Protein AF-A0A7X9L8X5-F1 (afdb_monomer)

Structure (mmCIF, N/CA/C/O backbone):
data_AF-A0A7X9L8X5-F1
#
_entry.id   AF-A0A7X9L8X5-F1
#
loop_
_atom_site.group_PDB
_atom_site.id
_atom_site.type_symbol
_atom_site.label_atom_id
_atom_site.label_alt_id
_atom_site.label_comp_id
_atom_site.label_asym_id
_atom_site.label_entity_id
_atom_site.label_seq_id
_atom_site.pdbx_PDB_ins_code
_atom_site.Cartn_x
_atom_site.Cartn_y
_atom_site.Cartn_z
_atom_site.occupancy
_atom_site.B_iso_or_equiv
_atom_site.auth_seq_id
_atom_site.auth_comp_id
_atom_site.auth_asym_id
_atom_site.auth_atom_id
_atom_site.pdbx_PDB_model_num
ATOM 1 N N . MET A 1 1 ? -0.613 -7.319 12.554 1.00 53.84 1 MET A N 1
ATOM 2 C CA . MET A 1 1 ? 0.683 -6.955 11.946 1.00 53.84 1 MET A CA 1
ATOM 3 C C . MET A 1 1 ? 0.417 -6.649 10.483 1.00 53.84 1 MET A C 1
ATOM 5 O O . MET A 1 1 ? -0.274 -7.438 9.850 1.00 53.84 1 MET A O 1
ATOM 9 N N . ALA A 1 2 ? 0.908 -5.507 10.001 1.00 68.19 2 ALA A N 1
ATOM 10 C CA . ALA A 1 2 ? 0.674 -4.940 8.669 1.00 68.19 2 ALA A CA 1
ATOM 11 C C . ALA A 1 2 ? 1.522 -5.635 7.578 1.00 68.19 2 ALA A C 1
ATOM 13 O O . ALA A 1 2 ? 2.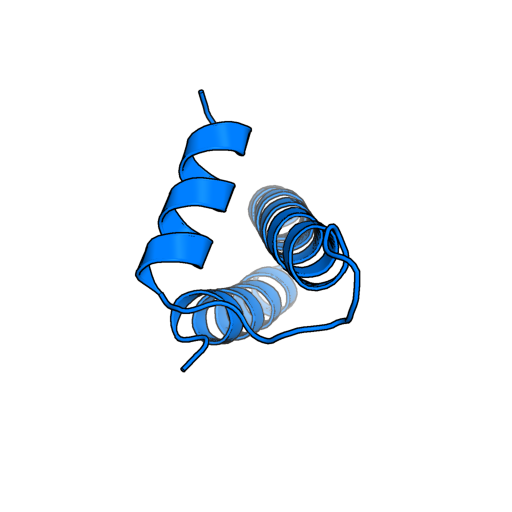404 -5.039 6.951 1.00 68.19 2 ALA A O 1
ATOM 14 N N . ALA A 1 3 ? 1.321 -6.946 7.419 1.00 85.81 3 ALA A N 1
ATOM 15 C CA . ALA A 1 3 ? 2.158 -7.798 6.577 1.00 85.81 3 ALA A CA 1
ATOM 16 C C . ALA A 1 3 ? 2.124 -7.381 5.096 1.00 85.81 3 ALA A C 1
ATOM 18 O O . ALA A 1 3 ? 3.146 -7.451 4.405 1.00 85.81 3 ALA A O 1
ATOM 19 N N .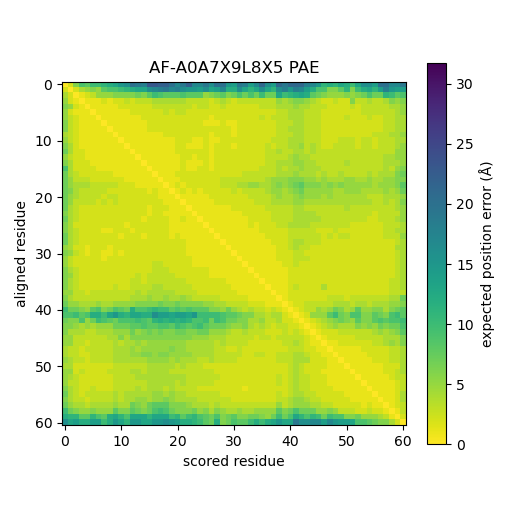 ILE A 1 4 ? 0.977 -6.904 4.601 1.00 90.75 4 ILE A N 1
ATOM 20 C CA . ILE A 1 4 ? 0.836 -6.500 3.200 1.00 90.75 4 ILE A CA 1
ATOM 21 C C . ILE A 1 4 ? 1.462 -5.130 2.978 1.00 90.75 4 ILE A C 1
ATOM 23 O O . ILE A 1 4 ? 2.190 -4.952 2.000 1.00 90.75 4 ILE A O 1
ATOM 27 N N . LYS A 1 5 ? 1.262 -4.176 3.893 1.00 89.94 5 LYS A N 1
ATOM 28 C CA . LYS A 1 5 ? 1.908 -2.860 3.808 1.00 89.94 5 LYS A CA 1
ATOM 29 C C . LYS A 1 5 ? 3.430 -2.978 3.783 1.00 89.94 5 LYS A C 1
ATOM 31 O O . LYS A 1 5 ? 4.087 -2.299 2.992 1.00 89.94 5 LYS A O 1
ATOM 36 N N . ASP A 1 6 ? 4.003 -3.854 4.602 1.00 92.50 6 ASP A N 1
ATOM 37 C CA . ASP A 1 6 ? 5.451 -4.069 4.625 1.00 92.50 6 ASP A CA 1
ATOM 38 C C . ASP A 1 6 ? 5.964 -4.728 3.343 1.00 92.50 6 ASP A C 1
ATOM 40 O O . ASP A 1 6 ? 6.976 -4.287 2.787 1.00 92.50 6 ASP A O 1
ATOM 44 N N . ARG A 1 7 ? 5.225 -5.697 2.793 1.00 93.31 7 ARG A N 1
ATOM 45 C CA . ARG A 1 7 ? 5.521 -6.256 1.469 1.00 93.31 7 ARG A CA 1
ATOM 46 C C . ARG A 1 7 ? 5.458 -5.191 0.369 1.00 93.31 7 ARG A C 1
ATOM 48 O O . ARG A 1 7 ? 6.367 -5.118 -0.454 1.00 93.31 7 ARG A O 1
ATOM 55 N N . LEU A 1 8 ? 4.445 -4.324 0.369 1.00 94.25 8 LEU A N 1
ATOM 56 C CA . LEU A 1 8 ? 4.313 -3.243 -0.614 1.00 94.25 8 LEU A CA 1
ATOM 57 C C . LEU A 1 8 ? 5.478 -2.246 -0.538 1.00 94.25 8 LEU A C 1
ATOM 59 O O . LEU A 1 8 ? 5.974 -1.804 -1.572 1.00 94.25 8 LEU A O 1
ATOM 63 N N . LYS A 1 9 ? 5.989 -1.931 0.660 1.00 94.50 9 LYS A N 1
ATOM 64 C CA . LYS A 1 9 ? 7.206 -1.106 0.799 1.00 94.50 9 LYS A CA 1
ATOM 65 C C . LYS A 1 9 ? 8.419 -1.776 0.150 1.00 94.50 9 LYS A C 1
ATOM 67 O O . LYS A 1 9 ? 9.201 -1.103 -0.521 1.00 94.50 9 LYS A O 1
ATOM 72 N N . GLN A 1 10 ? 8.579 -3.089 0.324 1.00 96.12 10 GLN A N 1
ATOM 73 C CA . GLN A 1 10 ? 9.663 -3.842 -0.314 1.00 96.12 10 GLN A CA 1
ATOM 74 C C . GLN A 1 10 ? 9.512 -3.864 -1.839 1.00 96.12 10 GLN A C 1
ATOM 76 O O . GLN A 1 10 ? 10.490 -3.632 -2.554 1.00 96.12 10 GLN A O 1
ATOM 81 N N . GLU A 1 11 ? 8.294 -4.064 -2.348 1.00 95.75 11 GLU A N 1
ATOM 82 C CA . GLU A 1 11 ? 8.030 -4.015 -3.788 1.00 95.75 11 GLU A CA 1
ATOM 83 C C . GLU A 1 11 ? 8.263 -2.620 -4.375 1.00 95.75 11 GLU A C 1
ATOM 85 O O . GLU A 1 11 ? 8.785 -2.510 -5.483 1.00 95.75 11 GLU A O 1
ATOM 90 N N . LEU A 1 12 ? 7.984 -1.547 -3.627 1.00 96.00 12 LEU A N 1
ATOM 91 C CA . LEU A 1 12 ? 8.301 -0.186 -4.058 1.00 96.00 12 LEU A CA 1
ATOM 92 C C . LEU A 1 12 ? 9.811 0.004 -4.245 1.00 96.00 12 LEU A C 1
ATOM 94 O O . LEU A 1 12 ? 10.245 0.571 -5.247 1.00 96.00 12 LEU A O 1
ATOM 98 N N . VAL A 1 13 ? 10.618 -0.490 -3.303 1.00 97.12 13 VAL A N 1
ATOM 99 C CA . VAL A 1 13 ? 12.085 -0.454 -3.415 1.00 97.12 13 VAL A CA 1
ATOM 100 C C . VAL A 1 13 ? 12.556 -1.277 -4.616 1.00 97.12 13 VAL A C 1
ATOM 102 O O . VAL A 1 13 ? 13.449 -0.836 -5.341 1.00 97.12 13 VAL A O 1
ATOM 105 N N . ALA A 1 14 ? 11.956 -2.444 -4.859 1.00 97.38 14 ALA A N 1
ATOM 106 C CA . ALA A 1 14 ? 12.275 -3.272 -6.019 1.00 97.38 14 ALA A CA 1
ATOM 107 C C . ALA A 1 14 ? 11.925 -2.570 -7.344 1.00 97.38 14 ALA A C 1
ATOM 109 O O . ALA A 1 14 ? 12.758 -2.535 -8.247 1.00 97.38 14 ALA A O 1
ATOM 110 N N . ALA A 1 15 ? 10.748 -1.944 -7.438 1.00 96.88 15 ALA A N 1
ATOM 111 C CA . ALA A 1 15 ? 10.314 -1.193 -8.616 1.00 96.88 15 ALA A CA 1
ATOM 112 C C . ALA A 1 15 ? 11.227 0.009 -8.901 1.00 96.88 15 ALA A C 1
ATOM 114 O O . ALA A 1 15 ? 11.598 0.246 -10.047 1.00 96.88 15 ALA A O 1
ATOM 115 N N . LEU A 1 16 ? 11.655 0.728 -7.856 1.00 96.88 16 LEU A N 1
ATOM 116 C CA . LEU A 1 16 ? 12.612 1.831 -7.983 1.00 96.88 16 LEU A CA 1
ATOM 117 C C . LEU A 1 16 ? 13.968 1.359 -8.518 1.00 96.88 16 LEU A C 1
ATOM 119 O O . LEU A 1 16 ? 14.519 1.998 -9.408 1.00 96.88 16 LEU A O 1
ATOM 123 N N . LYS A 1 17 ? 14.490 0.234 -8.012 1.00 97.19 17 LYS A N 1
ATOM 124 C CA . LYS A 1 17 ? 15.750 -0.358 -8.497 1.00 97.19 17 LYS A CA 1
ATOM 125 C C . LYS A 1 17 ? 15.648 -0.855 -9.939 1.00 97.19 17 LYS A C 1
ATOM 127 O O . LYS A 1 17 ? 16.626 -0.787 -10.672 1.00 97.19 17 LYS A O 1
ATOM 132 N N . ALA A 1 18 ? 14.482 -1.363 -10.328 1.00 97.25 18 ALA A N 1
ATOM 133 C CA . ALA A 1 18 ? 14.214 -1.851 -11.676 1.00 97.25 18 ALA A CA 1
ATOM 134 C C . ALA A 1 18 ? 13.844 -0.735 -12.671 1.00 97.25 18 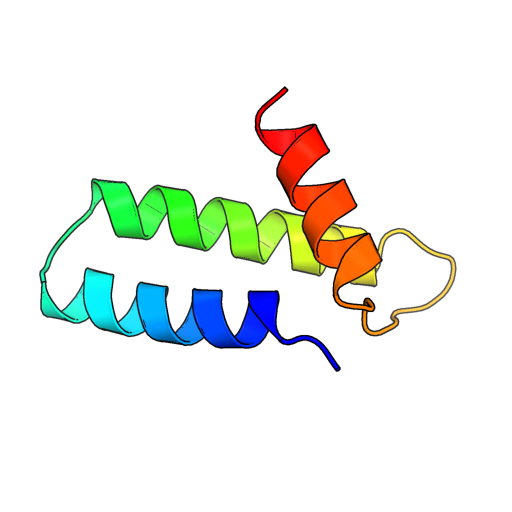ALA A C 1
ATOM 136 O O . ALA A 1 18 ? 13.671 -1.028 -13.850 1.00 97.25 18 ALA A O 1
ATOM 137 N N . HIS A 1 19 ? 13.702 0.517 -12.214 1.00 96.06 19 HIS A N 1
ATOM 138 C CA . HIS A 1 19 ? 13.149 1.626 -13.003 1.00 96.06 19 HIS A CA 1
ATOM 139 C C . HIS A 1 19 ? 11.770 1.302 -13.619 1.00 96.06 19 HIS A C 1
ATOM 141 O O . HIS A 1 19 ? 11.421 1.774 -14.700 1.00 96.06 19 HIS A O 1
ATOM 147 N N . ASP A 1 20 ? 10.976 0.493 -12.914 1.00 97.19 20 ASP A N 1
ATOM 148 C CA . ASP A 1 20 ? 9.644 0.059 -13.331 1.00 97.19 20 ASP A CA 1
ATOM 149 C C . ASP A 1 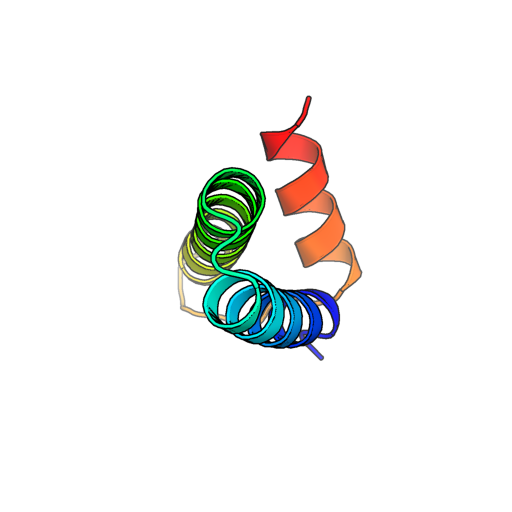20 ? 8.596 1.088 -12.883 1.00 97.19 20 ASP A C 1
ATOM 151 O O . ASP A 1 20 ? 8.059 1.045 -11.772 1.00 97.19 20 ASP A O 1
ATOM 155 N N . GLU A 1 21 ? 8.336 2.062 -13.753 1.00 94.69 21 GLU A N 1
ATOM 156 C CA . GLU A 1 21 ? 7.415 3.170 -13.488 1.00 94.69 21 GLU A CA 1
ATOM 157 C C . GLU A 1 21 ? 5.961 2.715 -13.311 1.00 94.69 21 GLU A C 1
ATOM 159 O O . GLU A 1 21 ? 5.250 3.248 -12.453 1.00 94.69 21 GLU A O 1
ATOM 164 N N . ALA A 1 22 ? 5.532 1.705 -14.074 1.00 95.00 22 ALA A N 1
ATOM 165 C CA . ALA A 1 22 ? 4.178 1.170 -13.997 1.00 95.00 22 ALA A CA 1
ATOM 166 C C . ALA A 1 22 ? 3.942 0.523 -12.627 1.00 95.00 22 ALA A C 1
ATOM 168 O O . ALA A 1 22 ? 3.033 0.926 -11.897 1.00 95.00 22 ALA A O 1
ATOM 169 N N . ARG A 1 23 ? 4.828 -0.397 -12.221 1.00 94.50 23 ARG A N 1
ATOM 170 C CA . ARG A 1 23 ? 4.747 -1.047 -10.909 1.00 94.50 23 ARG A CA 1
ATOM 171 C C . ARG A 1 23 ? 4.898 -0.041 -9.774 1.00 94.50 23 ARG A C 1
ATOM 173 O O . ARG A 1 23 ? 4.164 -0.118 -8.791 1.00 94.50 23 ARG A O 1
ATOM 180 N N . LYS A 1 24 ? 5.795 0.940 -9.907 1.00 95.50 24 LYS A N 1
ATOM 181 C CA . LYS A 1 24 ? 5.967 2.010 -8.914 1.00 95.50 24 LYS A CA 1
ATOM 182 C C . LYS A 1 24 ? 4.670 2.784 -8.679 1.00 95.50 24 LYS A C 1
ATOM 184 O O . LYS A 1 24 ? 4.335 3.052 -7.525 1.00 95.50 24 LYS A O 1
ATOM 189 N N . SER A 1 25 ? 3.964 3.158 -9.747 1.00 95.56 25 SER A N 1
ATOM 190 C CA . SER A 1 25 ? 2.696 3.887 -9.645 1.00 95.56 25 SER A CA 1
ATOM 191 C C . SER A 1 25 ? 1.645 3.060 -8.903 1.00 95.56 25 SER A C 1
ATOM 193 O O . SER A 1 25 ? 1.103 3.511 -7.893 1.00 95.56 25 SER A O 1
ATOM 195 N N . THR A 1 26 ? 1.450 1.806 -9.319 1.00 94.69 26 THR A N 1
ATOM 196 C CA . THR A 1 26 ? 0.482 0.891 -8.700 1.00 94.69 26 THR A CA 1
ATOM 197 C C . THR A 1 26 ? 0.776 0.646 -7.219 1.00 94.69 26 THR A C 1
ATOM 199 O O . THR A 1 26 ? -0.120 0.757 -6.385 1.00 94.69 26 THR A O 1
ATOM 202 N N . VAL A 1 27 ? 2.036 0.378 -6.857 1.00 95.31 27 VAL A N 1
ATOM 203 C CA . VAL A 1 27 ? 2.423 0.129 -5.457 1.00 95.31 27 VAL A CA 1
ATOM 204 C C . VAL A 1 27 ? 2.222 1.375 -4.589 1.00 95.31 27 VAL A C 1
ATOM 206 O O . VAL A 1 27 ? 1.790 1.264 -3.442 1.00 95.31 27 VAL A O 1
ATOM 209 N N . ARG A 1 28 ? 2.490 2.576 -5.118 1.00 95.38 28 ARG A N 1
ATOM 210 C CA . ARG A 1 28 ? 2.230 3.829 -4.390 1.00 95.38 28 ARG A CA 1
ATOM 211 C C . ARG A 1 28 ? 0.744 4.069 -4.162 1.00 95.38 28 ARG A C 1
ATOM 213 O O . ARG A 1 28 ? 0.388 4.495 -3.068 1.00 95.38 28 ARG A O 1
ATOM 220 N N . MET A 1 29 ? -0.101 3.781 -5.151 1.00 95.06 29 MET A N 1
ATOM 221 C CA . MET A 1 29 ? -1.554 3.870 -4.988 1.00 95.06 29 MET A CA 1
ATOM 222 C C . MET A 1 29 ? -2.049 2.904 -3.907 1.00 95.06 29 MET A C 1
ATOM 224 O O . MET A 1 29 ? -2.752 3.325 -2.995 1.00 95.06 29 MET A O 1
ATOM 228 N N . ALA A 1 30 ? -1.594 1.648 -3.935 1.00 94.31 30 ALA A N 1
ATOM 229 C CA . ALA A 1 30 ? -1.938 0.650 -2.921 1.00 94.31 30 ALA A CA 1
ATOM 230 C C . ALA A 1 30 ? -1.515 1.077 -1.500 1.00 94.31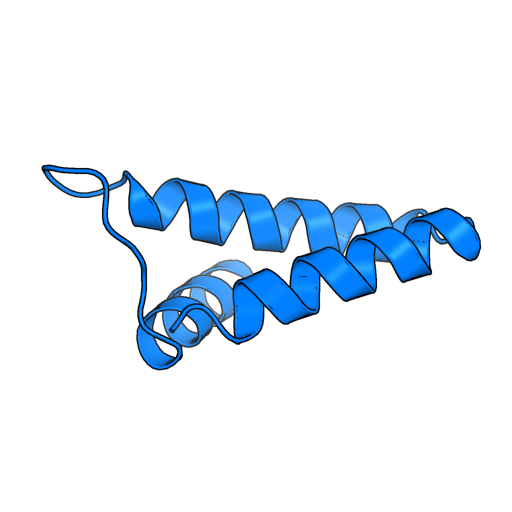 30 ALA A C 1
ATOM 232 O O . ALA A 1 30 ? -2.297 0.977 -0.556 1.00 94.31 30 ALA A O 1
ATOM 233 N N . LEU A 1 31 ? -0.294 1.607 -1.341 1.00 94.62 31 LEU A N 1
ATOM 234 C CA . LEU A 1 31 ? 0.182 2.138 -0.057 1.00 94.62 31 LEU A CA 1
ATOM 235 C C . LEU A 1 31 ? -0.646 3.334 0.428 1.00 94.62 31 LEU A C 1
ATOM 237 O O . LEU A 1 31 ? -0.890 3.451 1.629 1.00 94.62 31 LEU A O 1
ATOM 241 N N . ALA A 1 32 ? -1.070 4.213 -0.482 1.00 94.62 32 ALA A N 1
ATOM 242 C CA . ALA A 1 32 ? -1.907 5.359 -0.147 1.00 94.62 32 ALA A CA 1
ATOM 243 C C . ALA A 1 32 ? -3.309 4.928 0.305 1.00 94.62 32 ALA A C 1
ATOM 245 O O . ALA A 1 32 ? -3.804 5.456 1.294 1.00 94.62 32 ALA A O 1
ATOM 246 N N . ALA A 1 33 ? -3.917 3.940 -0.356 1.00 94.50 33 ALA A N 1
ATOM 247 C CA . ALA A 1 33 ? -5.215 3.398 0.044 1.00 94.50 33 ALA A CA 1
ATOM 248 C C . ALA A 1 33 ? -5.179 2.822 1.470 1.00 94.50 33 ALA A C 1
ATOM 250 O O . ALA A 1 33 ? -6.020 3.165 2.299 1.00 94.50 33 ALA A O 1
ATOM 251 N N . ILE A 1 34 ? -4.148 2.030 1.789 1.00 92.69 34 IL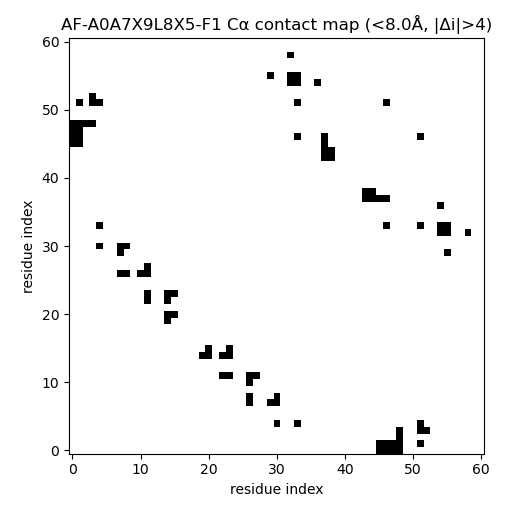E A N 1
ATOM 252 C CA . ILE A 1 34 ? -3.934 1.499 3.144 1.00 92.69 34 ILE A CA 1
ATOM 253 C C . ILE A 1 34 ? -3.756 2.642 4.152 1.00 92.69 34 ILE A C 1
ATOM 255 O O . ILE A 1 34 ? -4.416 2.654 5.186 1.00 92.69 34 ILE A O 1
ATOM 259 N N . ALA A 1 35 ? -2.903 3.626 3.849 1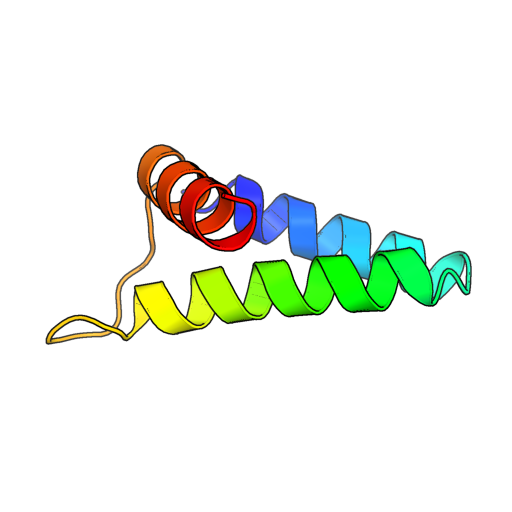.00 92.19 35 ALA A N 1
ATOM 260 C CA . ALA A 1 35 ? -2.662 4.760 4.742 1.00 92.19 35 ALA A CA 1
ATOM 261 C C . ALA A 1 35 ? -3.920 5.615 4.975 1.00 92.19 35 ALA A C 1
ATOM 263 O O . ALA A 1 35 ? -4.125 6.114 6.078 1.00 92.19 35 ALA A O 1
ATOM 264 N N . ASN A 1 36 ? -4.768 5.770 3.956 1.00 93.38 36 ASN A N 1
ATOM 265 C CA . ASN A 1 36 ? -6.040 6.474 4.077 1.00 93.38 36 ASN A CA 1
ATOM 266 C C . ASN A 1 36 ? -7.005 5.722 4.999 1.00 93.38 36 ASN A C 1
ATOM 268 O O . ASN A 1 36 ? -7.613 6.340 5.869 1.00 93.38 36 ASN A O 1
ATOM 272 N N . GLU A 1 37 ? -7.121 4.401 4.856 1.00 93.06 37 GLU A N 1
ATOM 273 C CA . GLU A 1 37 ? -7.985 3.593 5.724 1.00 93.06 37 GLU A CA 1
ATOM 274 C C . GLU A 1 37 ? -7.499 3.605 7.186 1.00 93.06 37 GLU A C 1
ATOM 276 O O . GLU A 1 37 ? -8.309 3.711 8.107 1.00 93.06 37 GLU A O 1
ATOM 281 N N . GLU A 1 38 ? -6.182 3.590 7.421 1.00 91.75 38 GLU A N 1
ATOM 282 C CA . GLU A 1 38 ? -5.595 3.689 8.769 1.00 91.75 38 GLU A CA 1
ATOM 283 C C . GLU A 1 38 ? -6.043 4.947 9.532 1.00 91.75 38 GLU A C 1
ATOM 285 O O . GLU A 1 38 ? -6.088 4.931 10.765 1.00 91.75 38 GLU A O 1
ATOM 290 N N . VAL A 1 39 ? -6.398 6.024 8.822 1.00 94.50 39 VAL A N 1
ATO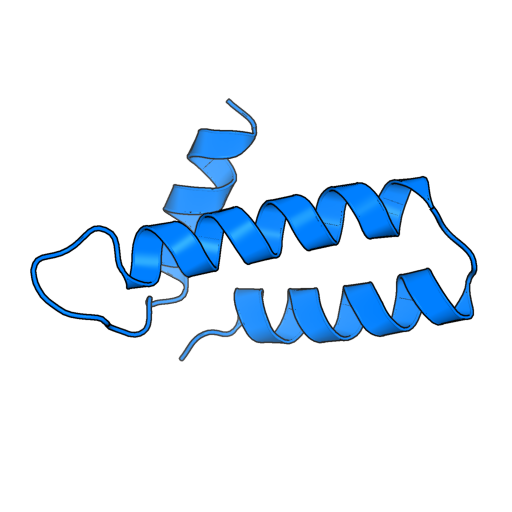M 291 C CA . VAL A 1 39 ? -6.841 7.306 9.398 1.00 94.50 39 VAL A CA 1
ATOM 292 C C . VAL A 1 39 ? -8.308 7.644 9.116 1.00 94.50 39 VAL A C 1
ATOM 294 O O . VAL A 1 39 ? -8.787 8.671 9.590 1.00 94.50 39 VAL A O 1
ATOM 297 N N . ALA A 1 40 ? -9.042 6.800 8.387 1.00 89.81 40 ALA A N 1
ATOM 298 C CA . ALA A 1 40 ? -10.450 7.028 8.052 1.00 89.81 40 ALA A CA 1
ATOM 299 C C . ALA A 1 40 ? -11.378 6.956 9.282 1.00 89.81 40 ALA A C 1
ATOM 301 O O . ALA A 1 40 ? -12.497 7.474 9.268 1.00 89.81 40 ALA A O 1
ATOM 302 N N . GLY A 1 41 ? -10.923 6.303 10.355 1.00 85.25 41 GLY A N 1
ATOM 303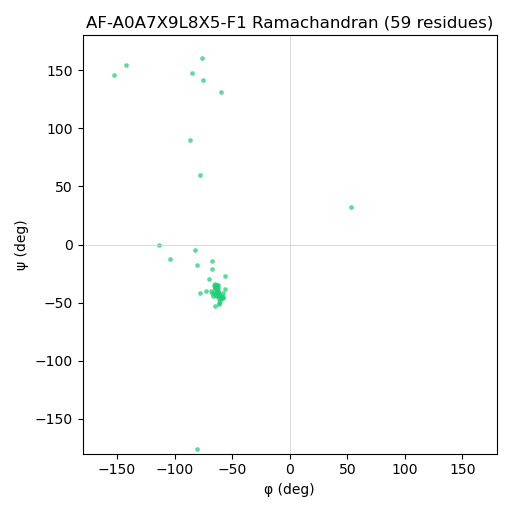 C CA . GLY A 1 41 ? -11.636 6.204 11.623 1.00 85.25 41 GLY A CA 1
ATOM 304 C C . GLY A 1 41 ? -11.500 7.442 12.517 1.00 85.25 41 GLY A C 1
ATOM 305 O O . GLY A 1 41 ? -10.866 8.439 12.194 1.00 85.25 41 GLY A O 1
ATOM 306 N N . LYS A 1 42 ? -12.069 7.356 13.724 1.00 84.38 42 LYS A N 1
ATOM 307 C CA . LYS A 1 42 ? -11.979 8.426 14.741 1.00 84.38 42 LYS A CA 1
ATOM 308 C C . LYS A 1 42 ? -10.562 8.624 15.301 1.00 84.38 42 LYS A C 1
ATOM 310 O O . LYS A 1 42 ? -10.311 9.604 15.994 1.00 84.38 42 LYS A O 1
ATOM 315 N N . SER A 1 43 ? -9.667 7.677 15.050 1.00 85.56 43 SER A N 1
ATOM 316 C CA . SER A 1 43 ? -8.277 7.680 15.490 1.00 85.56 43 SER A CA 1
ATOM 317 C C . SER A 1 43 ? -7.438 6.874 14.509 1.00 85.56 43 SER A C 1
ATOM 319 O O . SER A 1 43 ? -7.912 5.850 14.012 1.00 85.56 43 SER A O 1
ATOM 321 N N . ALA A 1 44 ? -6.189 7.293 14.301 1.00 88.12 44 ALA A N 1
ATOM 322 C CA . ALA A 1 44 ? -5.225 6.515 13.537 1.00 88.12 44 ALA A CA 1
ATOM 323 C C . ALA A 1 44 ? -5.018 5.141 14.190 1.00 88.12 44 ALA A C 1
ATOM 325 O O . ALA A 1 44 ? -4.800 5.054 15.402 1.00 88.12 44 ALA A O 1
ATOM 326 N N . ARG A 1 45 ? -5.090 4.075 13.395 1.00 90.31 45 ARG A N 1
ATOM 327 C CA . ARG A 1 45 ? -4.824 2.709 13.853 1.00 90.31 45 ARG A CA 1
ATOM 328 C C . ARG A 1 45 ? -4.085 1.918 12.787 1.00 90.31 45 ARG A C 1
ATOM 330 O O . ARG A 1 45 ? -4.240 2.189 11.604 1.00 90.31 45 ARG A O 1
ATOM 337 N N . GLU A 1 46 ? -3.333 0.909 13.209 1.00 88.56 46 GLU A N 1
ATOM 338 C CA . GLU A 1 46 ? -2.815 -0.092 12.278 1.00 88.56 46 GLU A CA 1
ATOM 339 C C . GLU A 1 46 ? -3.923 -1.052 11.852 1.00 88.56 46 GLU A C 1
ATOM 341 O O . GLU A 1 46 ? -4.763 -1.458 12.662 1.00 88.56 46 GLU A O 1
ATOM 346 N N . LEU A 1 47 ? -3.893 -1.434 10.578 1.00 89.56 47 LEU A N 1
ATOM 347 C CA . LEU A 1 47 ? -4.781 -2.445 10.026 1.00 89.56 47 LEU A CA 1
ATOM 348 C C . LEU A 1 47 ? -4.218 -3.850 10.258 1.00 89.56 47 LEU A C 1
ATOM 350 O O . LEU A 1 47 ? -3.008 -4.093 10.281 1.00 89.56 47 LEU A O 1
ATOM 354 N N . SER A 1 48 ? -5.128 -4.799 10.432 1.00 91.31 48 SER A N 1
ATOM 355 C CA . SER A 1 48 ? -4.824 -6.218 10.306 1.00 91.31 48 SER A CA 1
ATOM 356 C C . SER A 1 48 ? -4.705 -6.616 8.834 1.00 91.31 48 SER A C 1
ATOM 358 O O . SER A 1 48 ? -5.243 -5.956 7.950 1.00 91.31 48 SER A O 1
ATOM 360 N N . GLU A 1 49 ? -4.053 -7.744 8.564 1.00 89.06 49 GLU A N 1
ATOM 361 C CA . GLU A 1 49 ? -3.870 -8.254 7.200 1.00 89.06 49 GLU A CA 1
ATOM 362 C C . GLU A 1 49 ? -5.201 -8.451 6.449 1.00 89.06 49 GLU A C 1
ATOM 364 O O . GLU A 1 49 ? -5.305 -8.133 5.268 1.00 89.06 49 GLU A O 1
ATOM 369 N N . ALA A 1 50 ? -6.250 -8.913 7.138 1.00 91.38 50 ALA A N 1
ATOM 370 C CA . ALA A 1 50 ? -7.579 -9.067 6.545 1.00 91.38 50 ALA A CA 1
ATOM 371 C C . ALA A 1 50 ? -8.199 -7.718 6.139 1.00 91.38 50 ALA A C 1
ATOM 373 O O . ALA A 1 50 ? -8.864 -7.619 5.109 1.00 91.38 50 ALA A O 1
ATOM 374 N N . GLU A 1 51 ? -7.965 -6.670 6.929 1.00 91.88 51 GLU A N 1
ATOM 375 C CA . GLU A 1 51 ? -8.435 -5.317 6.628 1.00 91.88 51 GLU A CA 1
ATOM 376 C C . GLU A 1 51 ? -7.630 -4.701 5.479 1.00 91.88 51 GLU A C 1
ATOM 378 O O . GLU A 1 51 ? -8.218 -4.104 4.583 1.00 91.88 51 GLU A O 1
ATOM 383 N N . GLU A 1 52 ? -6.312 -4.921 5.432 1.00 92.06 52 GLU A N 1
ATOM 384 C CA . GLU A 1 52 ? -5.471 -4.529 4.294 1.00 92.06 52 GLU A CA 1
ATOM 385 C C . GLU A 1 52 ? -5.959 -5.176 2.984 1.00 92.06 52 GLU A C 1
ATOM 387 O O . GLU A 1 52 ? -6.097 -4.491 1.970 1.00 92.06 52 GLU A O 1
ATOM 392 N N . GLN A 1 53 ? -6.279 -6.477 2.996 1.00 92.69 53 GLN A N 1
ATOM 393 C CA . GLN A 1 53 ? -6.850 -7.165 1.828 1.00 92.69 53 GLN A CA 1
ATOM 394 C C . GLN A 1 53 ? -8.200 -6.579 1.418 1.00 92.69 53 GLN A C 1
ATOM 396 O O . GLN A 1 53 ? -8.445 -6.387 0.228 1.00 92.69 53 GLN A O 1
ATOM 401 N N . ALA A 1 54 ? -9.069 -6.283 2.388 1.00 92.81 54 ALA A N 1
ATOM 402 C CA . ALA A 1 54 ? -10.376 -5.698 2.119 1.00 92.81 54 ALA A CA 1
ATOM 403 C C . ALA A 1 54 ? -10.258 -4.309 1.470 1.00 92.81 54 ALA A C 1
ATOM 405 O O . ALA A 1 54 ? -10.992 -4.019 0.527 1.00 92.81 54 ALA A O 1
ATOM 406 N N . VAL A 1 55 ? -9.318 -3.474 1.925 1.00 92.69 55 VAL A N 1
ATOM 407 C CA . VAL A 1 55 ? -9.030 -2.168 1.307 1.00 92.69 55 VAL A CA 1
ATOM 408 C C . VAL A 1 55 ? -8.561 -2.350 -0.130 1.00 92.69 55 VAL A C 1
ATOM 410 O O . VAL A 1 55 ? -9.136 -1.768 -1.042 1.00 92.69 55 VAL A O 1
ATOM 413 N N . LEU A 1 56 ? -7.564 -3.208 -0.359 1.00 90.94 56 LEU A N 1
ATOM 414 C CA . LEU A 1 56 ? -7.023 -3.423 -1.703 1.00 90.94 56 LEU A CA 1
ATOM 415 C C . LEU A 1 56 ? -8.054 -4.018 -2.668 1.00 90.94 56 LEU A C 1
ATOM 417 O O . LEU A 1 56 ? -8.084 -3.640 -3.835 1.00 90.94 56 LEU A O 1
ATOM 421 N N . ALA A 1 57 ? -8.923 -4.912 -2.193 1.00 91.56 57 ALA A N 1
ATOM 422 C CA . ALA A 1 57 ? -10.006 -5.461 -3.002 1.00 91.56 57 ALA A CA 1
ATOM 423 C C . ALA A 1 57 ? -11.010 -4.380 -3.439 1.00 91.56 57 ALA A C 1
ATOM 425 O O . ALA A 1 57 ? -11.515 -4.442 -4.559 1.00 91.56 57 ALA A O 1
ATOM 426 N N . ARG A 1 58 ? -11.274 -3.371 -2.595 1.00 89.56 58 ARG A N 1
ATOM 427 C CA . ARG A 1 58 ? -12.171 -2.244 -2.918 1.00 89.56 58 ARG A CA 1
ATOM 428 C C . ARG A 1 58 ? -11.591 -1.291 -3.962 1.00 89.56 58 ARG A C 1
ATOM 430 O O . ARG A 1 58 ? -12.354 -0.715 -4.719 1.00 89.56 58 ARG A O 1
ATOM 437 N N . GLU A 1 59 ? -10.271 -1.151 -4.031 1.00 85.38 59 GLU A N 1
ATOM 438 C CA . GLU A 1 59 ? -9.609 -0.262 -5.002 1.00 85.38 59 GLU A CA 1
ATOM 439 C C . GLU A 1 59 ? -9.482 -0.873 -6.410 1.00 85.38 59 GLU A C 1
ATOM 441 O O . GLU A 1 59 ? -9.217 -0.159 -7.375 1.00 85.38 59 GLU A O 1
ATOM 446 N N . VAL A 1 60 ? -9.622 -2.197 -6.532 1.00 78.75 60 VAL A N 1
ATOM 447 C CA . VAL A 1 60 ? -9.487 -2.942 -7.801 1.00 78.75 60 VAL A CA 1
ATOM 448 C C . VAL A 1 60 ? -10.846 -3.373 -8.372 1.00 78.75 60 VAL A C 1
ATOM 450 O O . VAL A 1 60 ? -10.905 -3.818 -9.520 1.00 78.75 60 VAL A O 1
ATOM 453 N N . SER A 1 61 ? -11.920 -3.275 -7.578 1.00 59.78 61 SER A N 1
ATOM 454 C CA . SER A 1 61 ? -13.273 -3.704 -7.971 1.00 59.78 61 SER A CA 1
ATOM 455 C C . SER A 1 61 ? -14.025 -2.697 -8.833 1.00 59.78 61 SER A C 1
ATOM 457 O O . SER A 1 61 ? -13.698 -1.491 -8.808 1.00 59.78 61 SER A O 1
#

Secondary structure (DSSP, 8-state):
--HHHHHHHHHHHHHHHTT-HHHHHHHHHHHHHHHHHHHHSSS--PPPHHHHHHHHHHHH-

pLDDT: mean 90.98, std 7.94, range [53.84, 97.38]

Solvent-accessible surface area (backbone atoms only — not comparable to full-atom values): 3452 Å² total; per-residue (Å²): 102,53,59,60,62,55,50,41,55,53,49,37,54,50,20,61,75,66,68,35,62,68,58,33,51,55,40,51,50,53,52,48,53,50,55,48,58,28,49,70,54,99,54,77,47,85,50,44,50,71,53,49,51,54,52,55,51,62,76,73,104

Radius of gyration: 11.96 Å; Cα contacts (8 Å, |Δi|>4): 48; chains: 1; bounding box: 29×18×30 Å

Foldseek 3Di:
DQVVLVVLVVQCVVCVVVVPPPSNVVSVVLNVQLQCVLPVDPDRDHDDPVVSVVSVVVVVD

Sequence (61 aa):
MAAIKDRLKQELVAALKAHDEARKSTVRMALAAIANEEVAGKSARELSEAEEQAVLAREVS

Mean predicted aligned error: 3.61 Å